Protein AF-A0A093XJG3-F1 (afdb_monomer)

pLDDT: mean 72.01, std 15.39, range [39.88, 95.19]

Mean predicted aligned error: 17.13 Å

Sequence (173 aa):
MAKIKKECDHLAHRSAQRLAMGGFGILVAWWASIYHFTFQTDYGWDTMEPITYLAGLSTIMIGYLYFLWHNREVSYRSALHATVSHQQNRLYTARGFDIGTWESLVEEANSLRKEVKKVAEEYDVEWNEMHDEASEVVHEALRKERKKKDKVKDEDEDEDDDDDSRGKGGKKD

Radius of gyration: 31.02 Å; Cα contacts (8 Å, |Δi|>4): 36; chains: 1; bounding box: 100×41×75 Å

Structure (mmCIF, N/CA/C/O backbone):
data_AF-A0A093XJG3-F1
#
_entry.id   AF-A0A093XJG3-F1
#
loop_
_atom_site.group_PDB
_atom_site.id
_atom_site.type_symbol
_atom_site.label_atom_id
_atom_site.label_alt_id
_atom_site.label_comp_id
_atom_site.label_asym_id
_atom_site.label_entity_id
_atom_site.label_seq_id
_atom_site.pdbx_PDB_ins_code
_atom_site.Cartn_x
_atom_site.Cartn_y
_atom_site.Cartn_z
_atom_site.occupancy
_atom_site.B_iso_or_equiv
_atom_site.auth_seq_id
_atom_site.auth_comp_id
_atom_site.auth_asym_id
_atom_site.auth_atom_id
_atom_site.pdbx_PDB_model_num
ATOM 1 N N . MET A 1 1 ? -22.067 -9.664 9.815 1.00 56.69 1 MET A N 1
ATOM 2 C CA . MET A 1 1 ? -21.181 -8.493 9.983 1.00 56.69 1 MET A CA 1
ATOM 3 C C . MET A 1 1 ? -19.701 -8.879 10.100 1.00 56.69 1 MET A C 1
ATOM 5 O O . MET A 1 1 ? -18.954 -8.567 9.184 1.00 56.69 1 MET A O 1
ATOM 9 N N . ALA A 1 2 ? -19.272 -9.674 11.093 1.00 66.38 2 ALA A N 1
ATOM 10 C CA . ALA A 1 2 ? -17.860 -10.090 11.240 1.00 66.38 2 ALA A CA 1
ATOM 11 C C . ALA A 1 2 ? -17.235 -10.801 10.011 1.00 66.38 2 ALA A C 1
ATOM 13 O O . ALA A 1 2 ? -16.069 -10.578 9.692 1.00 66.38 2 ALA A O 1
ATOM 14 N N . LYS A 1 3 ? -18.011 -11.617 9.274 1.00 68.56 3 LYS A N 1
ATOM 15 C CA . LYS A 1 3 ? -17.549 -12.265 8.028 1.00 68.56 3 LYS A CA 1
ATOM 16 C C . LYS A 1 3 ? -17.200 -11.254 6.922 1.00 68.56 3 LYS A C 1
ATOM 18 O O . LYS A 1 3 ? -16.186 -11.417 6.256 1.00 68.56 3 LYS A O 1
ATOM 23 N N . ILE A 1 4 ? -17.991 -10.187 6.787 1.00 66.88 4 ILE A N 1
ATOM 24 C CA . ILE A 1 4 ? -17.806 -9.141 5.766 1.00 66.88 4 ILE A CA 1
ATOM 25 C C . ILE A 1 4 ? -16.543 -8.327 6.065 1.00 66.88 4 ILE A C 1
ATOM 27 O O . ILE A 1 4 ? -15.746 -8.082 5.163 1.00 66.88 4 ILE A O 1
ATOM 31 N N . LYS A 1 5 ? -16.308 -7.992 7.341 1.00 66.69 5 LYS A N 1
ATOM 32 C CA . LYS A 1 5 ? -15.076 -7.330 7.793 1.00 66.69 5 LYS A CA 1
ATOM 33 C C . LYS A 1 5 ? -13.827 -8.152 7.452 1.00 66.69 5 LYS A C 1
ATOM 35 O O . LYS A 1 5 ? -12.898 -7.634 6.842 1.00 66.69 5 LYS A O 1
ATOM 40 N N . LYS A 1 6 ? -13.848 -9.457 7.751 1.00 73.12 6 LYS A N 1
ATOM 41 C CA . LYS A 1 6 ? -12.730 -10.371 7.461 1.00 73.12 6 LYS A CA 1
ATOM 42 C C . LYS A 1 6 ? -12.411 -10.463 5.964 1.00 73.12 6 LYS A C 1
ATOM 44 O O . LYS A 1 6 ? -11.244 -10.542 5.587 1.00 73.12 6 LYS A O 1
ATOM 49 N N . GLU A 1 7 ? -13.427 -10.439 5.106 1.00 72.75 7 GLU A N 1
ATOM 50 C CA . GLU A 1 7 ? -13.225 -10.413 3.655 1.00 72.75 7 GLU A CA 1
ATOM 51 C C . GLU A 1 7 ? -12.633 -9.091 3.158 1.00 72.75 7 GLU A C 1
ATOM 53 O O . GLU A 1 7 ? -11.743 -9.111 2.307 1.00 72.75 7 GLU A O 1
ATOM 58 N N . CYS A 1 8 ? -13.095 -7.953 3.681 1.00 65.12 8 CYS A N 1
ATOM 59 C CA . CYS A 1 8 ? -12.545 -6.643 3.332 1.00 65.12 8 CYS A CA 1
ATOM 60 C C . CYS A 1 8 ? -11.064 -6.534 3.726 1.00 65.12 8 CYS A C 1
ATOM 62 O O . CYS A 1 8 ? -10.245 -6.108 2.910 1.00 65.12 8 CYS A O 1
ATOM 64 N N . ASP A 1 9 ? -10.707 -6.997 4.926 1.00 66.12 9 ASP A N 1
ATOM 65 C CA . ASP A 1 9 ? -9.318 -7.011 5.398 1.00 66.12 9 ASP A CA 1
ATOM 66 C C . ASP A 1 9 ? -8.439 -7.934 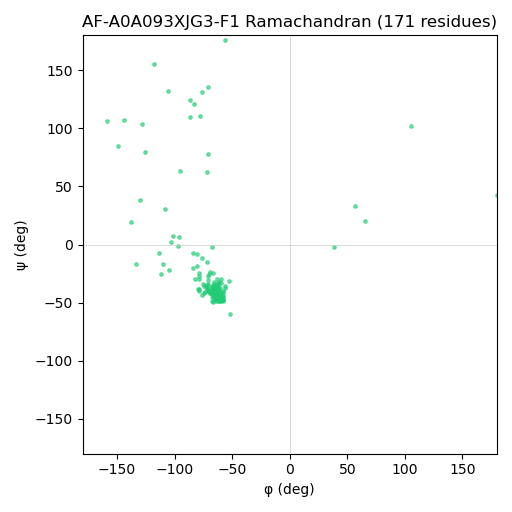4.538 1.00 66.12 9 ASP A C 1
ATOM 68 O O . ASP A 1 9 ? -7.321 -7.579 4.158 1.00 66.12 9 ASP A O 1
ATOM 72 N N . HIS A 1 10 ? -8.965 -9.092 4.125 1.00 72.62 10 HIS A N 1
ATOM 73 C CA . HIS A 1 10 ? -8.253 -9.991 3.217 1.00 72.62 10 HIS A CA 1
ATOM 74 C C . HIS A 1 10 ? -8.031 -9.371 1.824 1.00 72.62 10 HIS A C 1
ATOM 76 O O . HIS A 1 10 ? -6.958 -9.515 1.227 1.00 72.62 10 HIS A O 1
ATOM 82 N N . LEU A 1 11 ? -9.019 -8.638 1.305 1.00 68.06 11 LEU A N 1
ATOM 83 C CA . LEU 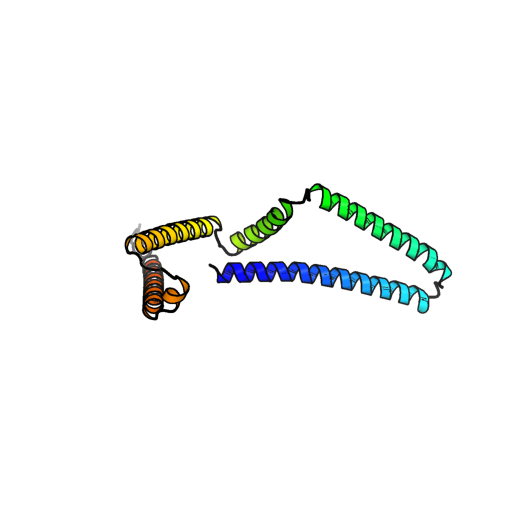A 1 11 ? -8.908 -7.930 0.028 1.00 68.06 11 LEU A CA 1
ATOM 84 C C . LEU A 1 11 ? -7.888 -6.785 0.078 1.00 68.06 11 LEU A C 1
ATOM 86 O O . LEU A 1 11 ? -7.162 -6.591 -0.903 1.00 68.06 11 LEU A O 1
ATOM 90 N N . ALA A 1 12 ? -7.785 -6.080 1.206 1.00 64.56 12 ALA A N 1
ATOM 91 C CA . ALA A 1 12 ? -6.793 -5.028 1.421 1.00 64.56 12 ALA A CA 1
ATOM 92 C C . ALA A 1 12 ? -5.356 -5.580 1.427 1.00 64.56 12 ALA A C 1
ATOM 94 O O . ALA A 1 12 ? -4.464 -5.013 0.800 1.00 64.56 12 ALA A O 1
ATOM 95 N N . HIS A 1 13 ? -5.118 -6.749 2.025 1.00 67.69 13 HIS A N 1
ATOM 96 C CA . HIS A 1 13 ? -3.798 -7.388 1.941 1.00 67.69 13 HIS A CA 1
ATOM 97 C C . HIS A 1 13 ? -3.440 -7.831 0.514 1.00 67.69 13 HIS A C 1
ATOM 99 O O . HIS A 1 13 ? -2.285 -7.733 0.089 1.00 67.69 13 HIS A O 1
ATOM 105 N N . ARG A 1 14 ? -4.434 -8.253 -0.275 1.00 71.50 14 ARG A N 1
ATOM 106 C CA . ARG A 1 14 ? -4.229 -8.681 -1.666 1.00 71.50 14 ARG A CA 1
ATOM 107 C C . ARG A 1 14 ? -3.863 -7.529 -2.611 1.00 71.50 14 ARG A C 1
ATOM 109 O O . ARG A 1 14 ? -3.296 -7.786 -3.677 1.00 71.50 14 ARG A O 1
ATOM 116 N N . SER A 1 15 ? -4.205 -6.280 -2.289 1.00 63.94 15 SER A N 1
ATOM 117 C CA . SER A 1 15 ? -3.781 -5.115 -3.082 1.00 63.94 15 SER A CA 1
ATOM 118 C C . SER A 1 15 ? -2.315 -4.769 -2.809 1.00 63.94 15 SER A C 1
ATOM 120 O O . SER A 1 15 ? -1.554 -4.604 -3.762 1.00 63.94 15 SER A O 1
ATOM 122 N N . ALA A 1 16 ? -1.890 -4.789 -1.542 1.00 72.81 16 ALA A N 1
ATOM 123 C CA . ALA A 1 16 ? -0.492 -4.602 -1.153 1.00 72.81 16 ALA A CA 1
ATOM 124 C C . ALA A 1 16 ? 0.425 -5.653 -1.803 1.00 72.81 16 ALA A C 1
ATOM 126 O O . ALA A 1 16 ? 1.464 -5.320 -2.373 1.00 72.81 16 ALA A O 1
ATOM 127 N N . GLN A 1 17 ? -0.004 -6.918 -1.813 1.00 76.31 17 GLN A N 1
ATOM 128 C CA . GLN A 1 17 ? 0.753 -8.000 -2.444 1.00 76.31 17 GLN A CA 1
ATOM 129 C C . GLN A 1 17 ? 0.844 -7.850 -3.973 1.00 76.31 17 GLN A C 1
ATOM 131 O O . GLN A 1 17 ? 1.887 -8.137 -4.560 1.00 76.31 17 GLN A O 1
ATOM 136 N N . ARG A 1 18 ? -0.212 -7.350 -4.632 1.00 78.38 18 ARG A N 1
ATOM 137 C CA . ARG A 1 18 ? -0.182 -7.041 -6.073 1.00 78.38 18 ARG A CA 1
ATOM 138 C C . ARG A 1 18 ? 0.755 -5.884 -6.402 1.00 78.38 18 ARG A C 1
ATOM 140 O O . ARG A 1 18 ? 1.438 -5.952 -7.419 1.00 78.38 18 ARG A O 1
ATOM 147 N N . LEU A 1 19 ? 0.819 -4.865 -5.548 1.00 79.19 19 LEU A N 1
ATOM 148 C CA . LEU A 1 19 ? 1.748 -3.748 -5.715 1.00 79.19 19 LEU A CA 1
ATOM 149 C C . LEU A 1 19 ? 3.206 -4.225 -5.611 1.00 79.19 19 LEU A C 1
ATOM 151 O O . LEU A 1 19 ? 4.020 -3.894 -6.469 1.00 79.19 19 LEU A O 1
ATOM 155 N N . ALA A 1 20 ? 3.508 -5.073 -4.621 1.00 80.00 20 ALA A N 1
ATOM 156 C CA . ALA A 1 20 ? 4.829 -5.682 -4.464 1.00 80.00 20 ALA A CA 1
ATOM 157 C C . ALA A 1 20 ? 5.214 -6.553 -5.674 1.00 80.00 20 ALA A C 1
ATOM 159 O O . ALA A 1 20 ? 6.325 -6.447 -6.192 1.00 80.00 20 ALA A O 1
ATOM 160 N N . MET A 1 21 ? 4.279 -7.367 -6.172 1.00 87.50 21 MET A N 1
ATOM 161 C CA . MET A 1 21 ? 4.496 -8.207 -7.354 1.00 87.50 21 MET A CA 1
ATOM 162 C C . MET A 1 21 ? 4.685 -7.377 -8.635 1.00 87.50 21 MET A C 1
ATOM 164 O O . MET A 1 21 ? 5.520 -7.719 -9.468 1.00 87.50 21 MET A O 1
ATOM 168 N N . GLY A 1 22 ? 3.962 -6.260 -8.775 1.00 90.69 22 GLY A N 1
ATOM 169 C CA . GLY A 1 22 ? 4.144 -5.308 -9.873 1.00 90.69 22 GLY A CA 1
ATOM 170 C C . GLY A 1 22 ? 5.512 -4.624 -9.839 1.00 90.69 22 GLY A C 1
ATOM 171 O O . GLY A 1 22 ? 6.192 -4.571 -10.862 1.00 90.69 22 GLY A O 1
ATOM 172 N N . GLY A 1 23 ? 5.957 -4.181 -8.658 1.00 88.81 23 GLY A N 1
ATOM 173 C CA . GLY A 1 23 ? 7.300 -3.623 -8.467 1.00 88.81 23 GLY A CA 1
ATOM 174 C C . GLY A 1 23 ? 8.402 -4.623 -8.824 1.00 88.81 23 GLY A C 1
ATOM 175 O O . GLY A 1 23 ? 9.331 -4.284 -9.554 1.00 88.81 23 GLY A O 1
ATOM 176 N N . PHE A 1 24 ? 8.259 -5.880 -8.396 1.00 89.19 24 PHE A N 1
ATOM 177 C CA . PHE A 1 24 ? 9.178 -6.954 -8.779 1.00 89.19 24 PHE A CA 1
ATOM 178 C C . PHE A 1 24 ? 9.193 -7.200 -10.297 1.00 89.19 24 PHE A C 1
ATOM 180 O O . PHE A 1 24 ? 10.264 -7.325 -10.885 1.00 89.19 24 PHE A O 1
ATOM 187 N N . GLY A 1 25 ? 8.029 -7.200 -10.955 1.00 95.19 25 GLY A N 1
ATOM 188 C CA . GLY A 1 25 ? 7.936 -7.347 -12.411 1.00 95.19 25 GLY A CA 1
ATOM 189 C C . GLY A 1 25 ? 8.668 -6.242 -13.179 1.00 95.19 25 GLY A C 1
ATOM 190 O O . GLY A 1 25 ? 9.384 -6.534 -14.135 1.00 95.19 25 GLY A O 1
ATOM 191 N N . ILE A 1 26 ? 8.555 -4.989 -12.727 1.00 91.94 26 ILE A N 1
ATOM 192 C CA . ILE A 1 26 ? 9.283 -3.853 -13.314 1.00 91.94 26 ILE A CA 1
ATOM 193 C C . ILE A 1 26 ? 10.797 -4.034 -13.151 1.00 91.94 26 ILE A C 1
ATOM 195 O O . ILE A 1 26 ? 11.536 -3.817 -14.107 1.00 91.94 26 ILE A O 1
ATOM 199 N N . LEU A 1 27 ? 11.264 -4.478 -11.979 1.00 89.50 27 LEU A N 1
ATOM 200 C CA . LEU A 1 27 ? 12.689 -4.737 -11.738 1.00 89.50 27 LEU A CA 1
ATOM 201 C C . LEU A 1 27 ? 13.238 -5.843 -12.648 1.00 89.50 27 LEU A C 1
ATOM 203 O O . LEU A 1 27 ? 14.323 -5.697 -13.209 1.00 89.50 27 LEU A O 1
ATOM 207 N N . VAL A 1 28 ? 12.482 -6.927 -12.834 1.00 94.75 28 VAL A N 1
ATOM 208 C CA . VAL A 1 28 ? 12.864 -8.020 -13.741 1.00 94.75 28 VAL A CA 1
ATOM 209 C C . VAL A 1 28 ? 12.879 -7.546 -15.196 1.00 94.75 28 VAL A C 1
ATOM 211 O O . VAL A 1 28 ? 13.826 -7.844 -15.920 1.00 94.75 28 VAL A O 1
ATOM 214 N N . ALA A 1 29 ? 11.877 -6.771 -15.624 1.00 94.31 29 ALA A N 1
ATOM 215 C CA . ALA A 1 29 ? 11.827 -6.207 -16.972 1.00 94.31 29 ALA A CA 1
ATOM 216 C C . ALA A 1 29 ? 12.986 -5.233 -17.233 1.00 94.31 29 ALA A C 1
ATOM 218 O O . ALA A 1 29 ? 13.594 -5.269 -18.303 1.00 94.31 29 ALA A O 1
ATOM 219 N N . TRP A 1 30 ? 13.334 -4.405 -16.246 1.00 90.62 30 TRP A N 1
ATOM 220 C CA . TRP A 1 30 ? 14.493 -3.517 -16.297 1.00 90.62 30 TRP A CA 1
ATOM 221 C C . TRP A 1 30 ? 15.797 -4.306 -16.456 1.00 90.62 30 TRP A C 1
ATOM 223 O O . TRP A 1 30 ? 16.587 -4.032 -17.359 1.00 90.62 30 TRP A O 1
ATOM 233 N N . TRP A 1 31 ? 15.991 -5.339 -15.633 1.00 89.88 31 TRP A N 1
ATOM 234 C CA . TRP A 1 31 ? 17.168 -6.203 -15.702 1.00 89.88 31 TRP A CA 1
ATOM 235 C C . TRP A 1 31 ? 17.281 -6.927 -17.051 1.00 89.88 31 TRP A C 1
ATOM 237 O O . TRP A 1 31 ? 18.342 -6.914 -17.674 1.00 89.88 31 TRP A O 1
ATOM 247 N N . ALA A 1 32 ? 16.175 -7.491 -17.547 1.00 91.94 32 ALA A N 1
ATOM 248 C CA . ALA A 1 32 ? 16.122 -8.144 -18.852 1.00 91.94 32 ALA A CA 1
ATOM 249 C C . ALA A 1 32 ? 16.392 -7.164 -20.005 1.00 91.94 32 ALA A C 1
ATOM 251 O O . ALA A 1 32 ? 17.058 -7.531 -20.969 1.00 91.94 32 ALA A O 1
ATOM 252 N N . SER A 1 33 ? 15.930 -5.914 -19.890 1.00 89.00 33 SER A N 1
ATOM 253 C CA . SER A 1 33 ? 16.205 -4.863 -20.876 1.00 89.00 33 SER A CA 1
ATOM 254 C C . SER A 1 33 ? 17.697 -4.538 -20.933 1.00 89.00 33 SER A C 1
ATOM 256 O O . SER A 1 33 ? 18.268 -4.517 -22.019 1.00 89.00 33 SER A O 1
ATOM 258 N N . ILE A 1 34 ? 18.356 -4.361 -19.778 1.00 86.94 34 ILE A N 1
ATOM 259 C CA . ILE A 1 34 ? 19.813 -4.146 -19.725 1.00 86.94 34 ILE A CA 1
ATOM 260 C C . ILE A 1 34 ? 20.548 -5.332 -20.345 1.00 86.94 34 ILE A C 1
ATOM 262 O O . ILE A 1 34 ? 21.429 -5.131 -21.178 1.00 86.94 34 ILE A O 1
ATOM 266 N N . TYR A 1 35 ? 20.177 -6.557 -19.970 1.00 87.56 35 TYR A N 1
ATOM 267 C CA . TYR A 1 35 ? 20.778 -7.767 -20.522 1.00 87.56 35 TYR A CA 1
ATOM 268 C C . TYR A 1 35 ? 20.626 -7.827 -22.050 1.00 87.56 35 TYR A C 1
ATOM 270 O O . TYR A 1 35 ? 21.608 -8.031 -22.760 1.00 87.56 35 TYR A O 1
ATOM 278 N N . HIS A 1 36 ? 19.421 -7.585 -22.568 1.00 88.12 36 HIS A N 1
ATOM 279 C CA . HIS A 1 36 ? 19.150 -7.633 -24.001 1.00 88.12 36 HIS A CA 1
ATOM 280 C C . HIS A 1 36 ? 19.922 -6.558 -24.776 1.00 88.12 36 HIS A C 1
ATOM 282 O O . HIS A 1 36 ? 20.565 -6.870 -25.776 1.00 88.12 36 HIS A O 1
ATOM 288 N N . PHE A 1 37 ? 19.925 -5.311 -24.299 1.00 85.62 37 PHE A N 1
ATOM 289 C CA . PHE A 1 37 ? 20.677 -4.240 -24.956 1.00 85.62 37 PHE A CA 1
ATOM 290 C C . PHE A 1 37 ? 22.190 -4.460 -24.895 1.00 85.62 37 PHE A C 1
ATOM 292 O O . PHE A 1 37 ? 22.863 -4.181 -25.876 1.00 85.62 37 PHE A O 1
ATOM 299 N N . THR A 1 38 ? 22.706 -5.015 -23.794 1.00 82.94 38 THR A N 1
ATOM 300 C CA . THR A 1 38 ? 24.149 -5.242 -23.612 1.00 82.94 38 THR A CA 1
ATOM 301 C C . THR A 1 38 ? 24.678 -6.412 -24.442 1.00 82.94 38 THR A C 1
ATOM 303 O O . THR A 1 38 ? 25.783 -6.337 -24.969 1.00 82.94 38 THR A O 1
ATOM 306 N N . PHE A 1 39 ? 23.935 -7.523 -24.510 1.00 79.62 39 PHE A N 1
ATOM 307 C CA . PHE A 1 39 ? 24.440 -8.773 -25.094 1.00 79.62 39 PHE A CA 1
ATOM 308 C C . PHE A 1 39 ? 23.880 -9.092 -26.479 1.00 79.62 39 PHE A C 1
ATOM 310 O O . PHE A 1 39 ? 24.489 -9.880 -27.199 1.00 79.62 39 PHE A O 1
ATOM 317 N N . GLN A 1 40 ? 22.721 -8.540 -26.846 1.00 77.75 40 GLN A N 1
ATOM 318 C CA . GLN A 1 40 ? 22.006 -8.934 -28.064 1.00 77.75 40 GLN A CA 1
ATOM 319 C C . GLN A 1 40 ? 21.928 -7.833 -29.123 1.00 77.75 40 GLN A C 1
ATOM 321 O O . GLN A 1 40 ? 21.496 -8.099 -30.241 1.00 77.75 40 GLN A O 1
ATOM 326 N N . THR A 1 41 ? 22.360 -6.616 -28.791 1.00 75.19 41 THR A N 1
ATOM 327 C CA . THR A 1 41 ? 22.442 -5.490 -29.726 1.00 75.19 41 THR A CA 1
ATOM 328 C C . THR A 1 41 ? 23.898 -5.046 -29.866 1.00 75.19 41 THR A C 1
ATOM 330 O O . THR A 1 41 ? 24.688 -5.226 -28.946 1.00 75.19 41 THR A O 1
ATOM 333 N N . ASP A 1 42 ? 24.254 -4.416 -30.986 1.00 74.94 42 ASP A N 1
ATOM 334 C CA . ASP A 1 42 ? 25.598 -3.859 -31.221 1.00 74.94 42 ASP A CA 1
ATOM 335 C C . ASP A 1 42 ? 25.941 -2.657 -30.310 1.00 74.94 42 ASP A C 1
ATOM 337 O O . ASP A 1 42 ? 27.051 -2.123 -30.359 1.00 74.94 42 ASP A O 1
ATOM 341 N N . TYR A 1 43 ? 25.002 -2.228 -29.455 1.00 70.25 43 TYR A N 1
ATOM 342 C CA . TYR A 1 43 ? 25.244 -1.310 -28.344 1.00 70.25 43 TYR A CA 1
ATOM 343 C C . TYR A 1 43 ? 26.050 -2.040 -27.267 1.00 70.25 43 TYR A C 1
ATOM 345 O O . TYR A 1 43 ? 25.518 -2.509 -26.266 1.00 70.25 43 TYR A O 1
ATOM 353 N N . GLY A 1 44 ? 27.352 -2.180 -27.496 1.00 75.12 44 GLY A N 1
ATOM 354 C CA . GLY A 1 44 ? 28.259 -2.766 -26.518 1.00 75.12 44 GLY A CA 1
ATOM 355 C C . GLY A 1 44 ? 28.220 -2.050 -25.159 1.00 75.12 44 GLY A C 1
ATOM 356 O O . GLY A 1 44 ? 27.585 -1.010 -24.967 1.00 75.12 44 GLY A O 1
ATOM 357 N N . TRP A 1 45 ? 28.969 -2.598 -24.203 1.00 81.88 45 TRP A N 1
ATOM 358 C CA . TRP A 1 45 ? 29.019 -2.114 -22.817 1.00 81.88 45 TRP A CA 1
ATOM 359 C C . TRP A 1 45 ? 29.323 -0.607 -22.673 1.00 81.88 45 TRP A C 1
ATOM 361 O O . TRP A 1 45 ? 28.779 0.042 -21.784 1.00 81.88 45 TRP A O 1
ATOM 371 N N . ASP A 1 46 ? 30.102 -0.037 -23.595 1.00 83.31 46 ASP A N 1
ATOM 372 C CA . ASP A 1 46 ? 30.498 1.382 -23.615 1.00 83.31 46 ASP A CA 1
ATOM 373 C C . ASP A 1 46 ? 29.302 2.352 -23.729 1.00 83.31 46 ASP A C 1
ATOM 375 O O . ASP A 1 46 ? 29.289 3.433 -23.147 1.00 83.31 46 ASP A O 1
ATOM 379 N N . THR A 1 47 ? 28.229 1.950 -24.421 1.00 83.00 47 THR A N 1
ATOM 380 C CA . THR A 1 47 ? 27.002 2.766 -24.507 1.00 83.00 47 THR A CA 1
ATOM 381 C C . THR A 1 47 ? 26.104 2.581 -23.279 1.00 83.00 47 THR A C 1
ATOM 383 O O . THR A 1 47 ? 25.399 3.505 -22.874 1.00 83.00 47 THR A O 1
ATOM 386 N N . MET A 1 48 ? 26.135 1.400 -22.656 1.00 85.31 48 MET A N 1
ATOM 387 C CA . MET A 1 48 ? 25.269 1.055 -21.522 1.00 85.31 48 MET A CA 1
ATOM 388 C C . MET A 1 48 ? 25.756 1.638 -20.192 1.00 85.31 48 MET A C 1
ATOM 390 O O . MET A 1 48 ? 24.938 1.923 -19.311 1.00 85.31 48 MET A O 1
ATOM 394 N N . GLU A 1 49 ? 27.060 1.866 -20.049 1.00 85.50 49 GLU A N 1
ATOM 395 C CA . GLU A 1 49 ? 27.665 2.459 -18.857 1.00 85.50 49 GLU A CA 1
ATOM 396 C C . GLU A 1 49 ? 26.989 3.789 -18.441 1.00 85.50 49 GLU A C 1
ATOM 398 O O . GLU A 1 49 ? 26.377 3.831 -17.369 1.00 85.50 49 GLU A O 1
ATOM 403 N N . PRO A 1 50 ? 26.955 4.855 -19.265 1.00 89.81 50 PRO A N 1
ATOM 404 C CA . PRO A 1 50 ? 26.312 6.114 -18.876 1.00 89.81 50 PRO A CA 1
ATOM 405 C C . PRO A 1 50 ? 24.790 5.993 -18.706 1.00 89.81 50 PRO A C 1
ATOM 407 O O . PRO A 1 50 ? 24.205 6.661 -17.849 1.00 89.81 50 PRO A O 1
ATOM 410 N N . ILE A 1 51 ? 24.133 5.130 -19.488 1.00 87.88 51 ILE A N 1
ATOM 411 C CA . ILE A 1 51 ? 22.676 4.943 -19.439 1.00 87.88 51 ILE A CA 1
ATOM 412 C C . ILE A 1 51 ? 22.257 4.355 -18.091 1.00 87.88 51 ILE A C 1
ATOM 414 O O . ILE A 1 51 ? 21.309 4.839 -17.469 1.00 87.88 51 ILE A O 1
ATOM 418 N N . THR A 1 52 ? 22.970 3.337 -17.610 1.00 88.81 52 THR A N 1
ATOM 419 C CA . THR A 1 52 ? 22.664 2.704 -16.322 1.00 88.81 52 THR A CA 1
ATOM 420 C C . THR A 1 52 ? 22.924 3.642 -15.143 1.00 88.81 52 THR A C 1
ATOM 422 O O . THR A 1 52 ? 22.118 3.661 -14.209 1.00 88.81 52 THR A O 1
ATOM 425 N N . TYR A 1 53 ? 23.955 4.495 -15.210 1.00 90.31 53 TYR A N 1
ATOM 426 C CA . TYR A 1 53 ? 24.179 5.546 -14.210 1.00 90.31 53 TYR A CA 1
ATOM 427 C C . TYR A 1 53 ? 23.035 6.562 -14.162 1.00 90.31 53 TYR A C 1
ATOM 429 O O . TYR A 1 53 ? 22.513 6.854 -13.082 1.00 90.31 53 TYR A O 1
ATOM 437 N N . LEU A 1 54 ? 22.608 7.079 -15.319 1.00 92.06 54 LEU A N 1
ATOM 438 C 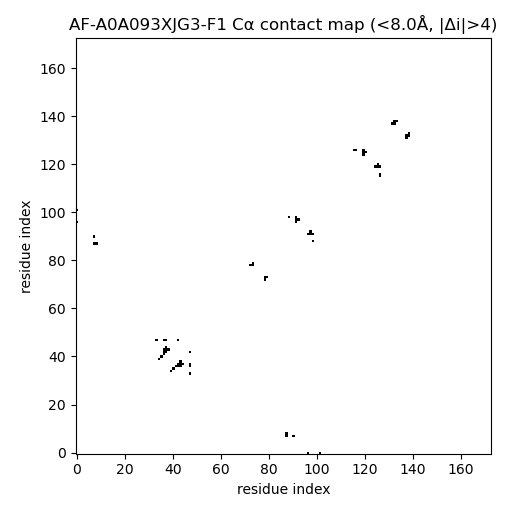CA . LEU A 1 54 ? 21.496 8.031 -15.398 1.00 92.06 54 LEU A CA 1
ATOM 439 C C . LEU A 1 54 ? 20.186 7.403 -14.923 1.00 92.06 54 LEU A C 1
ATOM 441 O O . LEU A 1 54 ? 19.439 8.027 -14.170 1.00 92.06 54 LEU A O 1
ATOM 445 N N . ALA A 1 55 ? 19.925 6.153 -15.301 1.00 90.50 55 ALA A N 1
ATOM 446 C CA . ALA A 1 55 ? 18.744 5.431 -14.858 1.00 90.50 55 ALA A CA 1
ATOM 447 C C . ALA A 1 55 ? 18.752 5.178 -13.341 1.00 90.50 55 ALA A C 1
ATOM 449 O O . ALA A 1 55 ? 17.736 5.400 -12.677 1.00 90.50 55 ALA A O 1
ATOM 450 N N . GLY A 1 56 ? 19.897 4.797 -12.767 1.00 91.31 56 GLY A N 1
ATOM 451 C CA . GLY A 1 56 ? 20.061 4.636 -11.321 1.00 91.31 56 GLY A CA 1
ATOM 452 C C . GLY A 1 56 ? 19.819 5.943 -10.562 1.00 91.31 56 GLY A C 1
ATOM 453 O O . GLY A 1 56 ? 19.006 5.978 -9.636 1.00 91.31 56 GLY A O 1
ATOM 454 N N . LEU A 1 57 ? 20.442 7.040 -11.006 1.00 93.62 57 LEU A N 1
ATOM 455 C CA . LEU A 1 57 ? 20.219 8.373 -10.435 1.00 93.62 57 LEU A CA 1
ATOM 456 C C . LEU A 1 57 ? 18.757 8.810 -10.566 1.00 93.62 57 LEU A C 1
ATOM 458 O O . LEU A 1 57 ? 18.176 9.288 -9.594 1.00 93.62 57 LEU A O 1
ATOM 462 N N . SER A 1 58 ? 18.133 8.586 -11.724 1.00 92.31 58 SER A N 1
ATOM 463 C CA . SER A 1 58 ? 16.719 8.907 -11.936 1.00 92.31 58 SER A CA 1
ATOM 464 C C . SER A 1 58 ? 15.803 8.106 -11.008 1.00 92.31 58 SER A C 1
ATOM 466 O O . SER A 1 58 ? 14.860 8.666 -10.458 1.00 92.31 58 SER A O 1
ATOM 468 N N . THR A 1 59 ? 16.120 6.835 -10.741 1.00 90.12 59 THR A N 1
ATOM 469 C CA . THR A 1 59 ? 15.357 5.988 -9.813 1.00 90.12 59 THR A CA 1
ATOM 470 C C . THR A 1 59 ? 15.462 6.517 -8.385 1.00 90.12 59 THR A C 1
ATOM 472 O O . THR A 1 59 ? 14.455 6.584 -7.685 1.00 90.12 59 THR A O 1
ATOM 475 N N . ILE A 1 60 ? 16.650 6.963 -7.962 1.00 90.19 60 ILE A N 1
ATOM 476 C CA . ILE A 1 60 ? 16.847 7.602 -6.652 1.00 90.19 60 ILE A CA 1
ATOM 477 C C . ILE A 1 60 ? 16.090 8.934 -6.580 1.00 90.19 60 ILE A C 1
ATOM 479 O O . ILE A 1 60 ? 15.427 9.199 -5.580 1.00 90.19 60 ILE A O 1
ATOM 483 N N . MET A 1 61 ? 16.127 9.754 -7.634 1.00 90.94 61 MET A N 1
ATOM 484 C CA . MET A 1 61 ? 15.385 11.019 -7.698 1.00 90.94 61 MET A CA 1
ATOM 485 C C . MET A 1 61 ? 13.869 10.805 -7.653 1.00 90.94 61 MET A C 1
ATOM 487 O O . MET A 1 61 ? 13.182 11.495 -6.905 1.00 90.94 61 MET A O 1
ATOM 491 N N . ILE A 1 62 ? 13.344 9.836 -8.408 1.00 89.75 62 ILE A N 1
ATOM 492 C CA . ILE A 1 62 ? 11.926 9.455 -8.383 1.00 89.75 62 ILE A CA 1
ATOM 493 C C . ILE A 1 62 ? 11.565 8.887 -7.013 1.00 89.75 62 ILE A C 1
ATOM 495 O O . ILE A 1 62 ? 10.528 9.247 -6.472 1.00 89.75 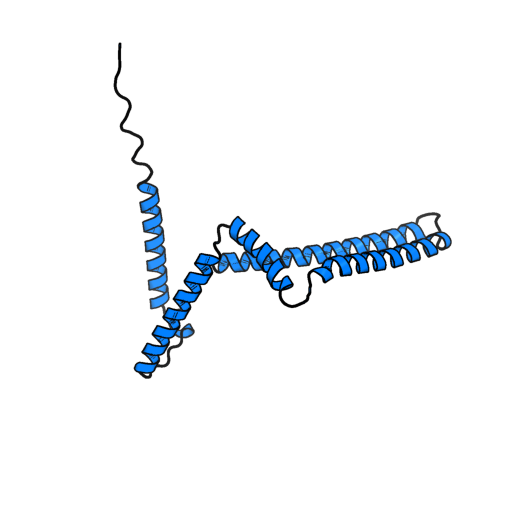62 ILE A O 1
ATOM 499 N N . GLY A 1 63 ? 12.422 8.056 -6.418 1.00 86.88 63 GLY A N 1
ATOM 500 C CA . GLY A 1 63 ? 12.245 7.536 -5.065 1.00 86.88 63 GLY A CA 1
ATOM 501 C C . GLY A 1 63 ? 12.219 8.645 -4.014 1.00 86.88 63 GLY A C 1
ATOM 502 O O . GLY A 1 63 ? 11.390 8.609 -3.112 1.00 86.88 63 GLY A O 1
ATOM 503 N N . TYR A 1 64 ? 13.059 9.670 -4.160 1.00 84.50 64 TYR A N 1
ATOM 504 C CA . TYR A 1 64 ? 13.075 10.846 -3.292 1.00 84.50 64 TYR A CA 1
ATOM 505 C C . TYR A 1 64 ? 11.852 11.744 -3.505 1.00 84.50 64 TYR A C 1
ATOM 507 O O . TYR A 1 64 ? 11.269 12.228 -2.539 1.00 84.50 64 TYR A O 1
ATOM 515 N N . LEU A 1 65 ? 11.415 11.933 -4.750 1.00 86.31 65 LEU A N 1
ATOM 516 C CA . LEU A 1 65 ? 10.190 12.667 -5.064 1.00 86.31 65 LEU A CA 1
ATOM 517 C C . LEU A 1 65 ? 8.957 11.929 -4.535 1.00 86.31 65 LEU A C 1
ATOM 519 O O . LEU A 1 65 ? 8.085 12.545 -3.930 1.00 86.31 65 LEU A O 1
ATOM 523 N N . TYR A 1 66 ? 8.914 10.608 -4.710 1.00 81.69 66 TYR A N 1
ATOM 524 C CA . TYR A 1 66 ? 7.905 9.729 -4.133 1.00 81.69 66 TYR A CA 1
ATOM 525 C C . TYR A 1 66 ? 7.934 9.807 -2.608 1.00 81.69 66 TYR A C 1
ATOM 527 O O . TYR A 1 66 ? 6.890 9.976 -1.989 1.00 81.69 66 TYR A O 1
ATOM 535 N N . PHE A 1 67 ? 9.121 9.766 -2.000 1.00 75.94 67 PHE A N 1
ATOM 536 C CA . PHE A 1 67 ? 9.299 9.963 -0.569 1.00 75.94 67 PHE A CA 1
ATOM 537 C C . PHE A 1 67 ? 8.782 11.329 -0.131 1.00 75.94 67 PHE A C 1
ATOM 539 O O . PHE A 1 67 ? 8.040 11.371 0.828 1.00 75.94 67 PHE A O 1
ATOM 546 N N . LEU A 1 68 ? 9.080 12.431 -0.819 1.00 76.69 68 LEU A N 1
ATOM 547 C CA . LEU A 1 68 ? 8.567 13.761 -0.466 1.00 76.69 68 LEU A CA 1
ATOM 548 C C . LEU A 1 68 ? 7.050 13.873 -0.628 1.00 76.69 68 LEU A C 1
ATOM 550 O O . LEU A 1 68 ? 6.379 14.465 0.217 1.00 76.69 68 LEU A O 1
ATOM 554 N N . TRP A 1 69 ? 6.510 13.309 -1.704 1.00 73.19 69 TRP A N 1
ATOM 555 C CA . TRP A 1 69 ? 5.076 13.302 -1.963 1.00 73.19 69 TRP A CA 1
ATOM 556 C C . TRP A 1 69 ? 4.331 12.466 -0.916 1.00 73.19 69 TRP A C 1
ATOM 558 O O . TRP A 1 69 ? 3.315 12.911 -0.391 1.00 73.19 69 TRP A O 1
ATOM 568 N N . HIS A 1 70 ? 4.883 11.311 -0.538 1.00 67.44 70 HIS A N 1
ATOM 569 C CA . HIS A 1 70 ? 4.305 10.414 0.458 1.00 67.44 70 HIS A CA 1
ATOM 570 C C . HIS A 1 70 ? 4.554 10.884 1.907 1.00 67.44 70 HIS A C 1
ATOM 572 O O . HIS A 1 70 ? 3.645 10.858 2.731 1.00 67.44 70 HIS A O 1
ATOM 578 N N . ASN A 1 71 ? 5.741 11.406 2.238 1.00 53.44 71 ASN A N 1
ATOM 579 C CA . ASN A 1 71 ? 6.081 11.887 3.588 1.00 53.44 71 ASN A CA 1
ATOM 580 C C . ASN A 1 71 ? 5.476 13.237 3.955 1.00 53.44 71 ASN A C 1
ATOM 582 O O . ASN A 1 71 ? 5.500 13.587 5.134 1.00 53.44 71 ASN A O 1
ATOM 586 N N . ARG A 1 72 ? 4.900 13.996 3.015 1.00 53.12 72 ARG A N 1
ATOM 587 C CA . ARG A 1 72 ? 4.174 15.217 3.393 1.00 53.12 72 ARG A CA 1
ATOM 588 C C . ARG A 1 72 ? 2.836 14.925 4.086 1.00 53.12 72 ARG A C 1
ATOM 590 O O . ARG A 1 72 ? 2.313 15.804 4.761 1.00 53.12 72 ARG A O 1
ATOM 597 N N . GLU A 1 73 ? 2.329 13.696 4.003 1.00 52.59 73 GLU A N 1
ATOM 598 C CA . GLU A 1 73 ? 1.120 13.257 4.721 1.00 52.59 73 GLU A CA 1
ATOM 599 C C . GLU A 1 73 ? 1.427 12.265 5.852 1.00 52.59 73 GLU A C 1
ATOM 601 O O . GLU A 1 73 ? 0.636 12.097 6.781 1.00 52.59 73 GLU A O 1
ATOM 606 N N . VAL A 1 74 ? 2.618 11.663 5.847 1.00 46.84 74 VAL A N 1
ATOM 607 C CA . VAL A 1 74 ? 3.072 10.741 6.891 1.00 46.84 74 VAL A CA 1
ATOM 608 C C . VAL A 1 74 ? 3.913 11.493 7.929 1.00 46.84 74 VAL A C 1
ATOM 610 O O . VAL A 1 74 ? 5.049 11.141 8.233 1.00 46.84 74 VAL A O 1
ATOM 613 N N . SER A 1 75 ? 3.277 12.446 8.620 1.00 47.00 75 SER A N 1
ATOM 614 C CA . SER A 1 75 ? 3.537 12.639 10.060 1.00 47.00 75 SER A CA 1
ATOM 615 C C . SER A 1 75 ? 2.913 11.458 10.837 1.00 47.00 75 SER A C 1
ATOM 617 O O . SER A 1 75 ? 1.915 11.540 11.548 1.00 47.00 75 SER A O 1
ATOM 619 N N . TYR A 1 76 ? 3.465 10.292 10.512 1.00 46.69 76 TYR A N 1
ATOM 620 C CA . TYR A 1 76 ? 3.776 9.058 11.226 1.00 46.69 76 TYR A CA 1
ATOM 621 C C . TYR A 1 76 ? 2.889 8.411 12.307 1.00 46.69 76 TYR A C 1
ATOM 623 O O . TYR A 1 76 ? 3.254 7.321 12.742 1.00 46.69 76 TYR A O 1
ATOM 631 N N . ARG A 1 77 ? 1.740 8.941 12.750 1.00 44.38 77 ARG A N 1
ATOM 632 C CA . ARG A 1 77 ? 0.864 8.166 13.675 1.00 44.38 77 ARG A CA 1
ATOM 633 C C . ARG A 1 77 ? -0.628 8.135 13.355 1.00 44.38 77 ARG A C 1
ATOM 635 O O . ARG A 1 77 ? -1.308 7.232 13.827 1.00 44.38 77 ARG A O 1
ATOM 642 N N . SER A 1 78 ? -1.130 9.026 12.507 1.00 47.16 78 SER A N 1
ATOM 643 C CA . SER A 1 78 ? -2.565 9.108 12.184 1.00 47.16 78 SER A CA 1
ATOM 644 C C . SER A 1 78 ? -2.912 8.698 10.746 1.00 47.16 78 SER A C 1
ATOM 646 O O . SER A 1 78 ? -4.014 8.217 10.500 1.00 47.16 78 SER A O 1
ATOM 648 N N . ALA A 1 79 ? -1.980 8.809 9.793 1.00 46.72 79 ALA A N 1
ATOM 649 C CA . ALA A 1 79 ? -2.272 8.628 8.366 1.00 46.72 79 ALA A CA 1
ATOM 650 C C . ALA A 1 79 ? -2.383 7.161 7.899 1.00 46.72 79 ALA A C 1
ATOM 652 O O . ALA A 1 79 ? -3.140 6.868 6.974 1.00 46.72 79 ALA A O 1
ATOM 653 N N . LEU A 1 80 ? -1.680 6.216 8.539 1.00 49.38 80 LEU A N 1
ATOM 654 C CA . LEU A 1 80 ? -1.819 4.791 8.196 1.00 49.38 80 LEU A CA 1
ATOM 655 C C . LEU A 1 80 ? -3.205 4.269 8.605 1.00 49.38 80 LEU A C 1
ATOM 657 O O . LEU A 1 80 ? -3.857 3.565 7.841 1.00 49.38 80 LEU A O 1
ATOM 661 N N . HIS A 1 81 ? -3.695 4.703 9.772 1.00 47.28 81 HIS A N 1
ATOM 662 C CA . HIS A 1 81 ? -5.082 4.479 10.169 1.00 47.28 81 HIS A CA 1
ATOM 663 C C . HIS A 1 81 ? -6.056 5.237 9.262 1.00 47.28 81 HIS A C 1
ATOM 665 O O . HIS A 1 81 ? -7.081 4.668 8.918 1.00 47.28 81 HIS A O 1
ATOM 671 N N . ALA A 1 82 ? -5.732 6.457 8.817 1.00 50.09 82 ALA A N 1
ATOM 672 C CA . ALA A 1 82 ? -6.610 7.251 7.955 1.00 50.09 82 ALA A CA 1
ATOM 673 C C . ALA A 1 82 ? -6.742 6.713 6.517 1.00 50.09 82 ALA A C 1
ATOM 675 O O . ALA A 1 82 ? -7.821 6.758 5.943 1.00 50.09 82 ALA A O 1
ATOM 676 N N . THR A 1 83 ? -5.682 6.184 5.904 1.00 48.50 83 THR A N 1
ATOM 677 C CA . THR A 1 83 ? -5.746 5.658 4.524 1.00 48.50 83 THR A CA 1
ATOM 678 C C . THR A 1 83 ? -6.365 4.266 4.472 1.00 48.50 83 THR A C 1
ATOM 680 O O . THR A 1 83 ? -7.184 3.989 3.591 1.00 48.50 83 THR A O 1
ATOM 683 N N . VAL A 1 84 ? -6.052 3.417 5.456 1.00 52.12 84 VAL A N 1
ATOM 684 C CA . VAL A 1 84 ? -6.723 2.125 5.631 1.00 52.12 84 VAL A CA 1
ATOM 685 C C . VAL A 1 84 ? -8.191 2.342 5.980 1.00 52.12 84 VAL A C 1
ATOM 687 O O . VAL A 1 84 ? -9.034 1.714 5.347 1.00 52.12 84 VAL A O 1
ATOM 690 N N . SER A 1 85 ? -8.521 3.280 6.877 1.00 56.12 85 SER A N 1
ATOM 691 C CA . SER A 1 85 ? -9.916 3.588 7.198 1.00 56.12 85 SER A CA 1
ATOM 692 C C . SER A 1 85 ? -10.655 4.181 6.007 1.00 56.12 85 SER A C 1
ATOM 694 O O . SER A 1 85 ? -11.800 3.822 5.802 1.00 56.12 85 SER A O 1
ATOM 696 N N . HIS A 1 86 ? -10.033 5.004 5.159 1.00 54.91 86 HIS A N 1
ATOM 697 C CA . HIS A 1 86 ? -10.726 5.584 4.006 1.00 54.91 86 HIS A CA 1
ATOM 698 C C . HIS A 1 86 ? -10.994 4.555 2.897 1.00 54.91 86 HIS A C 1
ATOM 700 O O . HIS A 1 86 ? -12.050 4.598 2.262 1.00 54.91 86 HIS A O 1
ATOM 706 N N . GLN A 1 87 ? -10.076 3.607 2.661 1.00 61.47 87 GLN A N 1
ATOM 707 C CA . GLN A 1 87 ? -10.313 2.488 1.739 1.00 61.47 87 GLN A CA 1
ATOM 708 C C . GLN A 1 87 ? -11.280 1.455 2.321 1.00 61.47 87 GLN A C 1
ATOM 710 O O . GLN A 1 87 ? -12.151 0.984 1.592 1.00 61.47 87 GLN A O 1
ATOM 715 N N . GLN A 1 88 ? -11.163 1.138 3.614 1.00 60.31 88 GLN A N 1
ATOM 716 C CA . GLN A 1 88 ? -12.105 0.275 4.323 1.00 60.31 88 GLN A CA 1
ATOM 717 C C . GLN A 1 88 ? -13.497 0.896 4.336 1.00 60.31 88 GLN A C 1
ATOM 719 O O . GLN A 1 88 ? -14.433 0.213 3.956 1.00 60.31 88 GLN A O 1
ATOM 724 N N . ASN A 1 89 ? -13.635 2.184 4.655 1.00 62.62 89 ASN A N 1
ATOM 725 C CA . ASN A 1 89 ? -14.909 2.898 4.659 1.00 62.62 89 ASN A CA 1
ATOM 726 C C . ASN A 1 89 ? -15.516 2.920 3.255 1.00 62.62 89 ASN A C 1
ATOM 728 O O . ASN A 1 89 ? -16.677 2.582 3.091 1.00 62.62 89 ASN A O 1
ATOM 732 N N . ARG A 1 90 ? -14.710 3.150 2.209 1.00 64.12 90 ARG A N 1
ATOM 733 C CA . ARG A 1 90 ? -15.184 3.046 0.819 1.00 64.12 90 ARG A CA 1
ATOM 734 C C . ARG A 1 90 ? -15.631 1.624 0.447 1.00 64.12 90 ARG A C 1
ATOM 736 O O . ARG A 1 90 ? -16.588 1.476 -0.306 1.00 64.12 90 ARG A O 1
ATOM 743 N N . LEU A 1 91 ? -14.968 0.581 0.961 1.00 60.41 91 LEU A N 1
ATOM 744 C CA . LEU A 1 91 ? -15.393 -0.818 0.795 1.00 60.41 91 LEU A CA 1
ATOM 745 C C . LEU A 1 91 ? -16.642 -1.154 1.626 1.00 60.41 91 LEU A C 1
ATOM 747 O O . LEU A 1 91 ? -17.468 -1.944 1.174 1.00 60.41 91 LEU A O 1
ATOM 751 N N . TYR A 1 92 ? -16.777 -0.564 2.814 1.00 63.62 92 TYR A N 1
ATOM 752 C CA . TYR A 1 92 ? -17.921 -0.710 3.705 1.00 63.62 92 TYR A CA 1
ATOM 753 C C . TYR A 1 92 ? -19.158 -0.067 3.079 1.00 63.62 92 TYR A C 1
ATOM 755 O O . TYR A 1 92 ? -20.149 -0.765 2.888 1.00 63.62 92 TYR A O 1
ATOM 763 N N . THR A 1 93 ? -19.063 1.171 2.583 1.00 62.41 93 THR A N 1
ATOM 764 C CA . THR A 1 93 ? -20.143 1.826 1.829 1.00 62.41 93 THR A CA 1
ATOM 765 C C . THR A 1 93 ? -20.501 1.051 0.558 1.00 62.41 93 THR A C 1
ATOM 767 O O . THR A 1 93 ? -21.676 0.841 0.280 1.00 62.41 93 THR A O 1
ATOM 770 N N . ALA A 1 94 ? -19.508 0.551 -0.192 1.00 63.09 94 ALA A N 1
ATOM 771 C CA . ALA A 1 94 ? -19.752 -0.219 -1.418 1.00 63.09 94 ALA A CA 1
ATOM 772 C C . ALA A 1 94 ? -20.432 -1.580 -1.176 1.00 63.09 94 ALA A C 1
ATOM 774 O O . ALA A 1 94 ? -21.071 -2.112 -2.079 1.00 63.09 94 ALA A O 1
ATOM 775 N N . ARG A 1 95 ? -20.287 -2.155 0.024 1.00 62.66 95 ARG A N 1
ATOM 776 C CA . ARG A 1 95 ? -20.941 -3.408 0.436 1.00 62.66 95 ARG A CA 1
ATOM 777 C C . ARG A 1 95 ? -22.172 -3.181 1.324 1.00 62.66 95 ARG A C 1
ATOM 779 O O . ARG A 1 95 ? -22.693 -4.154 1.861 1.00 62.66 95 ARG A O 1
ATOM 786 N N . GLY A 1 96 ? -22.613 -1.932 1.505 1.00 64.94 96 GLY A N 1
ATOM 787 C CA . GLY A 1 96 ? -23.748 -1.583 2.369 1.00 64.94 96 GLY A CA 1
ATOM 788 C C . GLY A 1 96 ? -23.512 -1.866 3.858 1.00 64.94 96 GLY A C 1
ATOM 789 O O . GLY A 1 96 ? -24.462 -2.030 4.615 1.00 64.94 96 GLY A O 1
ATOM 790 N N . PHE A 1 97 ? -22.252 -1.977 4.281 1.00 66.00 97 PHE A N 1
ATOM 791 C CA . PHE A 1 97 ? -21.885 -2.127 5.680 1.00 66.00 97 PHE A CA 1
ATOM 792 C C . PHE A 1 97 ? -21.760 -0.742 6.305 1.00 66.00 97 PHE A C 1
ATOM 794 O O . PHE A 1 97 ? -20.835 0.002 5.984 1.00 66.00 97 PHE A O 1
ATOM 801 N N . ASP A 1 98 ? -22.690 -0.389 7.182 1.00 73.31 98 ASP A N 1
ATOM 802 C CA . ASP A 1 98 ? -22.586 0.840 7.950 1.00 73.31 98 ASP A CA 1
ATOM 803 C C . ASP A 1 98 ? -21.686 0.619 9.177 1.00 73.31 98 ASP A C 1
ATOM 805 O O . ASP A 1 98 ? -21.914 -0.259 10.011 1.00 73.31 98 ASP A O 1
ATOM 809 N N . ILE A 1 99 ? -20.606 1.396 9.250 1.00 72.81 99 ILE A N 1
ATOM 810 C CA . ILE A 1 99 ? -19.633 1.318 10.341 1.00 72.81 99 ILE A CA 1
ATOM 811 C C . ILE A 1 99 ? -20.228 1.865 11.645 1.00 72.81 99 ILE A C 1
ATOM 813 O O . ILE A 1 99 ? -19.893 1.359 12.713 1.00 72.81 99 ILE A O 1
ATOM 817 N N . GLY A 1 100 ? -21.146 2.838 11.552 1.00 76.00 100 GLY A N 1
ATOM 818 C CA . GLY A 1 100 ? -21.767 3.480 12.709 1.00 76.00 100 GLY A CA 1
ATOM 819 C C . GLY A 1 100 ? -22.651 2.512 13.489 1.00 76.00 100 GLY A C 1
ATOM 820 O O . GLY A 1 100 ? -22.474 2.351 14.694 1.00 76.00 100 GLY A O 1
ATOM 821 N N . THR A 1 101 ? -23.535 1.789 12.797 1.00 76.56 101 THR A N 1
ATOM 822 C CA . THR A 1 101 ? -24.346 0.719 13.408 1.00 76.56 101 THR A CA 1
ATOM 823 C C . THR A 1 101 ? -23.505 -0.425 13.968 1.00 76.56 101 THR A C 1
ATOM 825 O O . THR A 1 101 ? -23.873 -1.027 14.973 1.00 76.56 101 THR A O 1
ATOM 828 N N . TRP A 1 102 ? -22.363 -0.751 13.360 1.00 77.06 102 TRP A N 1
ATOM 829 C CA . TRP A 1 102 ? -21.465 -1.754 13.933 1.00 77.06 102 TRP A CA 1
ATOM 830 C C . TRP A 1 102 ? -20.831 -1.279 15.243 1.00 77.06 102 TRP A C 1
ATOM 832 O O . TRP A 1 102 ? -20.776 -2.047 16.202 1.00 77.06 102 TRP A O 1
ATOM 842 N N . GLU A 1 103 ? -20.346 -0.039 15.290 1.00 79.62 103 GLU A N 1
ATOM 843 C CA . GLU A 1 103 ? -19.760 0.540 16.501 1.00 79.62 103 GLU A CA 1
ATOM 844 C C . GLU A 1 103 ? -20.792 0.649 17.627 1.00 79.62 103 GLU A C 1
ATOM 846 O O . GLU A 1 103 ? -20.492 0.220 18.742 1.00 79.62 103 GLU A O 1
ATOM 851 N N . SER A 1 104 ? -22.019 1.091 17.327 1.00 82.19 104 SER A N 1
ATOM 852 C CA . SER A 1 104 ? -23.097 1.158 18.321 1.00 82.19 104 SER A CA 1
ATOM 853 C C . SER A 1 104 ? -23.457 -0.226 18.867 1.00 82.19 104 SER A C 1
ATOM 855 O O . SER A 1 104 ? -23.513 -0.412 20.079 1.00 82.19 104 SER A O 1
ATOM 857 N N . LEU A 1 105 ? -23.600 -1.237 18.001 1.00 82.69 105 LEU A N 1
ATOM 858 C CA . LEU A 1 105 ? -23.883 -2.615 18.420 1.00 82.69 105 LEU A CA 1
ATOM 859 C C . LEU A 1 105 ? -22.753 -3.214 19.271 1.00 82.69 105 LEU A C 1
ATOM 861 O O . LEU A 1 105 ? -23.005 -4.011 20.174 1.00 82.69 105 LEU A O 1
ATOM 865 N N . VAL A 1 106 ? -21.495 -2.864 18.988 1.00 83.75 106 VAL A N 1
ATOM 866 C CA . VAL A 1 106 ? -20.347 -3.307 19.793 1.00 83.75 106 VAL A CA 1
ATOM 867 C C . VAL A 1 106 ? -20.326 -2.609 21.151 1.00 83.75 106 VAL A C 1
ATOM 869 O O . VAL A 1 106 ? -20.003 -3.248 22.155 1.00 83.75 106 VAL A O 1
ATOM 872 N N . GLU A 1 107 ? -20.657 -1.322 21.199 1.00 87.00 107 GLU A N 1
ATOM 873 C CA . GLU A 1 107 ? -20.751 -0.567 22.446 1.00 87.00 107 GLU A CA 1
ATOM 874 C C . GLU A 1 107 ? -21.874 -1.101 23.341 1.00 87.00 107 GLU A C 1
ATOM 876 O O . GLU A 1 107 ? -21.611 -1.409 24.505 1.00 87.00 107 GLU A O 1
ATOM 881 N N . GLU A 1 108 ? -23.064 -1.329 22.782 1.00 87.06 108 GLU A N 1
ATOM 882 C CA . GLU A 1 108 ? -24.201 -1.953 23.471 1.00 87.06 108 GLU A CA 1
ATOM 883 C C . GLU A 1 108 ? -23.867 -3.366 23.966 1.00 87.06 108 GLU A C 1
ATOM 885 O O . GLU A 1 108 ? -24.147 -3.727 25.109 1.00 87.06 108 GLU A O 1
ATOM 890 N N . ALA A 1 109 ? -23.200 -4.182 23.144 1.00 85.00 109 ALA A N 1
ATOM 891 C CA . ALA A 1 109 ? -22.762 -5.503 23.581 1.00 85.00 109 ALA A CA 1
ATOM 892 C C . ALA A 1 109 ? -21.767 -5.405 24.751 1.00 85.00 109 ALA A C 1
ATOM 894 O O . ALA A 1 109 ? -21.845 -6.175 25.706 1.00 85.00 109 ALA A O 1
ATOM 895 N N . ASN A 1 110 ? -20.833 -4.453 24.709 1.00 87.38 110 ASN A N 1
ATOM 896 C CA . ASN A 1 110 ? -19.857 -4.258 25.779 1.00 87.38 110 ASN A CA 1
ATOM 897 C C . ASN A 1 110 ? -20.475 -3.690 27.061 1.00 87.38 110 ASN A C 1
ATOM 899 O O . ASN A 1 110 ? -20.006 -4.042 28.147 1.00 87.38 110 ASN A O 1
ATOM 903 N N . SER A 1 111 ? -21.494 -2.831 26.974 1.00 89.56 111 SER A N 1
ATOM 904 C CA . SER A 1 111 ? -22.237 -2.388 28.157 1.00 89.56 111 SER A CA 1
ATOM 905 C C . SER A 1 111 ? -22.986 -3.559 28.785 1.00 89.56 111 SER A C 1
ATOM 907 O O . SER A 1 111 ? -22.848 -3.778 29.987 1.00 89.56 111 SER A O 1
ATOM 909 N N . LEU A 1 112 ? -23.647 -4.390 27.973 1.00 87.81 112 LEU A N 1
ATOM 910 C CA . LEU A 1 112 ? -24.354 -5.577 28.451 1.00 87.81 112 LEU A CA 1
ATOM 911 C C . LEU A 1 112 ? -23.402 -6.574 29.133 1.00 87.81 112 LEU A C 1
ATOM 913 O O . LEU A 1 112 ? -23.690 -7.058 30.223 1.00 87.81 112 LEU A O 1
ATOM 917 N N . ARG A 1 113 ? -22.212 -6.820 28.563 1.00 86.75 113 ARG A N 1
ATOM 918 C CA . ARG A 1 113 ? -21.173 -7.653 29.204 1.00 86.75 113 ARG A CA 1
ATOM 919 C C . ARG A 1 113 ? -20.746 -7.118 30.569 1.00 86.75 113 ARG A C 1
ATOM 921 O O . ARG A 1 113 ? -20.504 -7.897 31.487 1.00 86.75 113 ARG A O 1
ATOM 928 N N . LYS A 1 114 ? -20.620 -5.794 30.714 1.00 87.75 114 LYS A N 1
ATOM 929 C CA . LYS A 1 114 ? -20.271 -5.169 32.001 1.00 87.75 114 LYS A CA 1
ATOM 930 C C . LYS A 1 114 ? -21.385 -5.346 33.023 1.00 87.75 114 LYS A C 1
ATOM 932 O O . LYS A 1 114 ? -21.084 -5.607 34.183 1.00 87.75 114 LYS A O 1
ATOM 937 N N . GLU A 1 115 ? -22.639 -5.222 32.604 1.00 88.75 115 GLU A N 1
ATOM 938 C CA . GLU A 1 115 ? -23.796 -5.459 33.470 1.00 88.75 115 GLU A CA 1
ATOM 939 C C . GLU A 1 115 ? -23.863 -6.916 33.920 1.00 88.75 115 GLU A C 1
ATOM 941 O O . GLU A 1 115 ? -23.931 -7.170 35.119 1.00 88.75 115 GLU A O 1
ATOM 946 N N . VAL A 1 116 ? -23.738 -7.870 32.993 1.00 86.38 116 VAL A N 1
ATOM 947 C CA . VAL A 1 116 ? -23.707 -9.307 33.309 1.00 86.38 116 VAL A CA 1
ATOM 948 C C . VAL A 1 116 ? -22.567 -9.626 34.271 1.00 86.38 116 VAL A C 1
ATOM 950 O O . VAL A 1 116 ? -22.782 -10.306 35.270 1.00 86.38 116 VAL A O 1
ATOM 953 N N . LYS A 1 117 ? -21.370 -9.080 34.031 1.00 86.94 117 LYS A N 1
ATOM 954 C CA . LYS A 1 117 ? -20.225 -9.271 34.926 1.00 86.94 117 LYS A CA 1
ATOM 955 C C . LYS A 1 117 ? -20.461 -8.673 36.315 1.00 86.94 117 LYS A C 1
ATOM 957 O O . LYS A 1 117 ? -20.095 -9.296 37.304 1.00 86.94 117 LYS A O 1
ATOM 962 N N . LYS A 1 118 ? -21.081 -7.493 36.393 1.00 89.50 118 LYS A N 1
ATOM 963 C CA . LYS A 1 118 ? -21.425 -6.842 37.663 1.00 89.50 118 LYS A CA 1
ATOM 964 C C . LYS A 1 118 ? -22.447 -7.660 38.454 1.00 89.50 118 LYS A C 1
ATOM 966 O O . LYS A 1 118 ? -22.298 -7.803 39.660 1.00 89.50 118 LYS A O 1
ATOM 971 N N . VAL A 1 119 ? -23.458 -8.207 37.778 1.00 89.19 119 VAL A N 1
ATOM 972 C CA . VAL A 1 119 ? -24.427 -9.117 38.401 1.00 89.19 119 VAL A CA 1
ATOM 973 C C . VAL A 1 119 ? -23.720 -10.388 38.865 1.00 89.19 119 VAL A C 1
ATOM 975 O O . VAL A 1 119 ? -23.902 -10.794 39.999 1.00 89.19 119 VAL A O 1
ATOM 978 N N . ALA A 1 120 ? -22.862 -10.993 38.046 1.00 87.38 120 ALA A N 1
ATOM 979 C CA . ALA A 1 120 ? -22.120 -12.187 38.446 1.00 87.38 120 ALA A CA 1
ATOM 980 C C . ALA A 1 120 ? -21.264 -11.952 39.708 1.00 87.38 120 ALA A C 1
ATOM 982 O O . ALA A 1 120 ? -21.280 -12.779 40.615 1.00 87.38 120 ALA A O 1
ATOM 983 N N . GLU A 1 121 ? -20.606 -10.792 39.806 1.00 88.19 121 GLU A N 1
ATOM 984 C CA . GLU A 1 121 ? -19.831 -10.378 40.984 1.00 88.19 121 GLU A CA 1
ATOM 985 C C . GLU A 1 121 ? -20.708 -10.181 42.233 1.00 88.19 121 GLU A C 1
ATOM 987 O O . GLU A 1 121 ? -20.320 -10.591 43.322 1.00 88.19 121 GLU A O 1
ATOM 992 N N . GLU A 1 122 ? -21.914 -9.622 42.092 1.00 90.06 122 GLU A N 1
ATOM 993 C CA . GLU A 1 122 ? -22.866 -9.464 43.205 1.00 90.06 122 GLU A CA 1
ATOM 994 C C . GLU A 1 122 ? -23.319 -10.810 43.796 1.00 90.06 122 GLU A C 1
ATOM 996 O O . GLU A 1 122 ? -23.599 -10.904 44.991 1.00 90.06 122 GLU A O 1
ATOM 1001 N N . TYR A 1 123 ? -23.348 -11.861 42.974 1.00 88.50 123 TYR A N 1
ATOM 1002 C CA . TYR A 1 123 ? -23.680 -13.225 43.391 1.00 88.50 123 TYR A CA 1
ATOM 1003 C C . TYR A 1 123 ? -22.441 -14.093 43.682 1.00 88.50 123 TYR A C 1
ATOM 1005 O O . TYR A 1 123 ? -22.598 -15.286 43.937 1.00 88.50 123 TYR A O 1
ATOM 1013 N N . ASP A 1 124 ? -21.234 -13.513 43.666 1.00 84.62 124 ASP A N 1
ATOM 1014 C CA . ASP A 1 124 ? -19.947 -14.195 43.890 1.00 84.62 124 ASP A CA 1
ATOM 1015 C C . ASP A 1 124 ? -19.706 -15.380 42.920 1.00 84.62 124 ASP A C 1
ATOM 1017 O O . ASP A 1 124 ? -19.100 -16.398 43.261 1.00 84.62 124 ASP A O 1
ATOM 1021 N N . VAL A 1 125 ? -20.216 -15.260 41.685 1.00 87.38 125 VAL A N 1
ATOM 1022 C CA . VAL A 1 125 ? -20.075 -16.249 40.605 1.00 87.38 125 VAL A CA 1
ATOM 1023 C C . VAL A 1 125 ? -19.079 -15.745 39.559 1.00 87.38 125 VAL A C 1
ATOM 1025 O O . VAL A 1 125 ? -19.174 -14.621 39.068 1.00 87.38 125 VAL A O 1
ATOM 1028 N N . GLU A 1 126 ? -18.135 -16.596 39.151 1.00 78.31 126 GLU A N 1
ATOM 1029 C CA . GLU A 1 126 ? -17.204 -16.279 38.065 1.00 78.31 126 GLU A CA 1
ATOM 1030 C C . GLU A 1 126 ? -17.888 -16.448 36.697 1.00 78.31 126 GLU A C 1
ATOM 1032 O O . GLU A 1 126 ? -18.192 -17.561 36.267 1.00 78.31 126 GLU A O 1
ATOM 1037 N N . TRP A 1 127 ? -18.134 -15.338 35.995 1.00 79.81 127 TRP A N 1
ATOM 1038 C CA . TRP A 1 127 ? -18.698 -15.361 34.642 1.00 79.81 127 TRP A CA 1
ATOM 1039 C C . TRP A 1 127 ? -17.606 -15.511 33.572 1.00 79.81 127 TRP A C 1
ATOM 1041 O O . TRP A 1 127 ? -16.685 -14.693 33.494 1.00 79.81 127 TRP A O 1
ATOM 1051 N N . ASN A 1 128 ? -17.735 -16.533 32.715 1.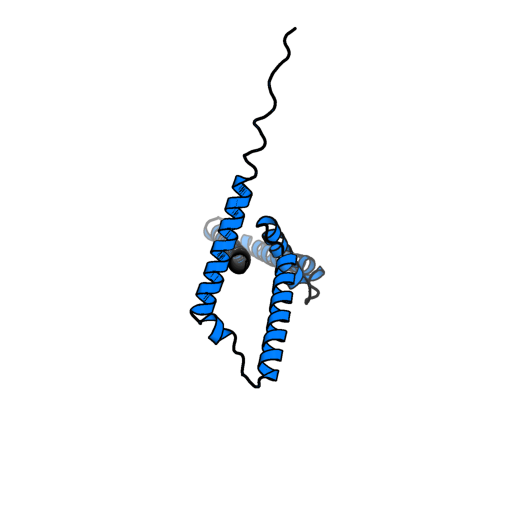00 77.56 128 ASN A N 1
ATOM 1052 C CA . ASN A 1 128 ? -16.814 -16.810 31.611 1.00 77.56 128 ASN A CA 1
ATOM 1053 C C . ASN A 1 128 ? -17.561 -16.984 30.278 1.00 77.56 128 ASN A C 1
ATOM 1055 O O . ASN A 1 128 ? -18.108 -18.044 29.976 1.00 77.56 128 ASN A O 1
ATOM 1059 N N . GLU A 1 129 ? -17.498 -15.946 29.446 1.00 70.81 129 GLU A N 1
ATOM 1060 C CA . GLU A 1 129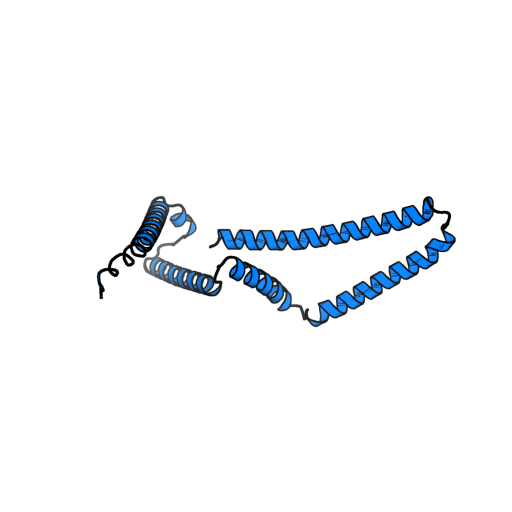 ? -18.189 -15.864 28.156 1.00 70.81 129 GLU A CA 1
ATOM 1061 C C . GLU A 1 129 ? -17.843 -17.021 27.197 1.00 70.81 129 GLU A C 1
ATOM 1063 O O . GLU A 1 129 ? -18.730 -17.550 26.533 1.00 70.81 129 GLU A O 1
ATOM 1068 N N . MET A 1 130 ? -16.588 -17.494 27.165 1.00 65.44 130 MET A N 1
ATOM 1069 C CA . MET A 1 130 ? -16.184 -18.576 26.248 1.00 65.44 130 MET A CA 1
ATOM 1070 C C . MET A 1 130 ? -16.775 -19.943 26.615 1.00 65.44 130 MET A C 1
ATOM 1072 O O . MET A 1 130 ? -16.901 -20.810 25.750 1.00 65.44 130 MET A O 1
ATOM 1076 N N . HIS A 1 131 ? -17.108 -20.159 27.889 1.00 67.06 131 HIS A N 1
ATOM 1077 C CA . HIS A 1 131 ? -17.733 -21.400 28.340 1.00 67.06 131 HIS A CA 1
ATOM 1078 C C . HIS A 1 131 ? -19.235 -21.409 28.013 1.00 67.06 131 HIS A C 1
ATOM 1080 O O . HIS A 1 131 ? -19.770 -22.426 27.572 1.00 67.06 131 HIS A O 1
ATOM 1086 N N . ASP A 1 132 ? -19.894 -20.257 28.148 1.00 66.56 132 ASP A N 1
ATOM 1087 C CA . ASP A 1 132 ? -21.323 -20.105 27.866 1.00 66.56 132 ASP A CA 1
ATOM 1088 C C . ASP A 1 132 ? -21.628 -20.066 26.361 1.00 66.56 132 ASP A C 1
ATOM 1090 O O . ASP A 1 132 ? -22.640 -20.624 25.932 1.00 66.56 132 ASP A O 1
ATOM 1094 N N . GLU A 1 133 ? -20.742 -19.496 25.533 1.00 61.28 133 GLU A N 1
ATOM 1095 C CA . GLU A 1 133 ? -20.865 -19.533 24.064 1.00 61.28 133 GLU A CA 1
ATOM 1096 C C . GLU A 1 133 ? -20.879 -20.964 23.504 1.00 61.28 133 GLU A C 1
ATOM 1098 O O . GLU A 1 133 ? -21.555 -21.227 22.509 1.00 61.28 133 GLU A O 1
ATOM 1103 N N . ALA A 1 134 ? -20.162 -21.893 24.145 1.00 58.97 134 ALA A N 1
ATOM 1104 C CA . ALA A 1 134 ? -20.118 -23.304 23.760 1.00 58.97 134 ALA A CA 1
ATOM 1105 C C . ALA A 1 134 ? -21.335 -24.108 24.254 1.00 58.97 134 ALA A C 1
ATOM 1107 O O . ALA A 1 134 ? -21.501 -25.271 23.876 1.00 58.97 134 ALA A O 1
ATOM 1108 N N . SER A 1 135 ? -22.185 -23.517 25.099 1.00 66.06 135 SER A N 1
ATOM 1109 C CA . SER A 1 135 ? -23.363 -24.197 25.626 1.00 66.06 135 SER A CA 1
ATOM 1110 C C . SER A 1 135 ? -24.428 -24.385 24.539 1.00 66.06 135 SER A C 1
ATOM 1112 O O . SER A 1 135 ? -24.758 -23.485 23.760 1.00 66.06 135 SER A O 1
ATOM 1114 N N . GLU A 1 136 ? -25.005 -25.586 24.489 1.00 64.62 136 GLU A N 1
ATOM 1115 C CA . GLU A 1 136 ? -26.014 -25.967 23.492 1.00 64.62 136 GLU A CA 1
ATOM 1116 C C . GLU A 1 136 ? -27.260 -25.061 23.557 1.00 64.62 136 GLU A C 1
ATOM 1118 O O . GLU A 1 136 ? -27.878 -24.750 22.538 1.00 64.62 136 GLU A O 1
ATOM 1123 N N . VAL A 1 137 ? -27.556 -24.541 24.752 1.00 71.38 137 VAL A N 1
ATOM 1124 C CA . VA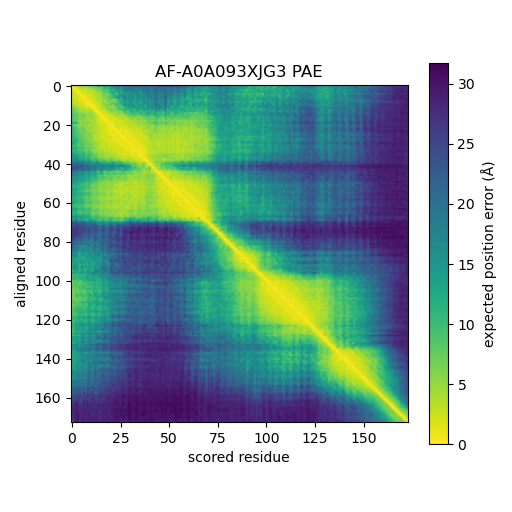L A 1 137 ? -28.669 -23.628 25.038 1.00 71.38 137 VAL A CA 1
ATOM 1125 C C . VAL A 1 137 ? -28.498 -22.285 24.321 1.00 71.38 137 VAL A C 1
ATOM 1127 O O . VAL A 1 137 ? -29.443 -21.790 23.702 1.00 71.38 137 VAL A O 1
ATOM 1130 N N . VAL A 1 138 ? -27.292 -21.707 24.346 1.00 67.50 138 VAL A N 1
ATOM 1131 C CA . VAL A 1 138 ? -26.996 -20.437 23.663 1.00 67.50 138 VAL A CA 1
ATOM 1132 C C . VAL A 1 138 ? -27.042 -20.627 22.148 1.00 67.50 138 VAL A C 1
ATOM 1134 O O . VAL A 1 138 ? -27.627 -19.809 21.432 1.00 67.50 138 VAL A O 1
ATOM 1137 N N . HIS A 1 139 ? -26.525 -21.747 21.642 1.00 69.75 139 HIS A N 1
ATOM 1138 C CA . HIS A 1 139 ? -26.637 -22.090 20.225 1.00 69.75 139 HIS A CA 1
ATOM 1139 C C . HIS A 1 139 ? -28.090 -22.252 19.763 1.00 69.75 139 HIS A C 1
ATOM 1141 O O . HIS A 1 139 ? -28.448 -21.770 18.681 1.00 69.75 139 HIS A O 1
ATOM 1147 N N . GLU A 1 140 ? -28.940 -22.897 20.562 1.00 74.25 140 GLU A N 1
ATOM 1148 C CA . GLU A 1 140 ? -30.354 -23.067 20.237 1.00 74.25 140 GLU A CA 1
ATOM 1149 C C . GLU A 1 140 ? -31.109 -21.729 20.270 1.00 74.25 140 GLU A C 1
ATOM 1151 O O . GLU A 1 140 ? -31.891 -21.443 19.355 1.00 74.25 140 GLU A O 1
ATOM 1156 N N . ALA A 1 141 ? -30.827 -20.876 21.259 1.00 76.56 141 ALA A N 1
ATOM 1157 C CA . ALA A 1 141 ? -31.397 -19.534 21.369 1.00 76.56 141 ALA A CA 1
ATOM 1158 C C . ALA A 1 141 ? -31.010 -18.648 20.172 1.00 76.56 141 ALA A C 1
ATOM 1160 O O . ALA A 1 141 ? -31.882 -18.082 19.511 1.00 76.56 141 ALA A O 1
ATOM 1161 N N . LEU A 1 142 ? -29.724 -18.614 19.804 1.00 73.38 142 LEU A N 1
ATOM 1162 C CA . LEU A 1 142 ? -29.231 -17.866 18.639 1.00 73.38 142 LEU A CA 1
ATOM 1163 C C . LEU A 1 142 ? -29.827 -18.377 17.319 1.00 73.38 142 LEU A C 1
ATOM 1165 O O . LEU A 1 142 ? -30.050 -17.604 16.384 1.00 73.38 142 LEU A O 1
ATOM 1169 N N . ARG A 1 143 ? -30.086 -19.685 17.216 1.00 74.12 143 ARG A N 1
ATOM 1170 C CA . ARG A 1 143 ? -30.703 -20.292 16.031 1.00 74.12 143 ARG A CA 1
ATOM 1171 C C . ARG A 1 143 ? -32.201 -19.985 15.945 1.00 74.12 143 ARG A C 1
ATOM 1173 O O . ARG A 1 143 ? -32.702 -19.793 14.837 1.00 74.12 143 ARG A O 1
ATOM 1180 N N . LYS A 1 144 ? -32.902 -19.914 17.081 1.00 78.62 144 LYS A N 1
ATOM 1181 C CA . LYS A 1 144 ? -34.305 -19.471 17.166 1.00 78.62 144 LYS A CA 1
ATOM 1182 C C . LYS A 1 144 ? -34.452 -17.992 16.799 1.00 78.62 144 LYS A C 1
ATOM 1184 O O . LYS A 1 144 ? -35.305 -17.676 15.977 1.00 78.62 144 LYS A O 1
ATOM 1189 N N . GLU A 1 145 ? -33.579 -17.128 17.312 1.00 74.56 145 GLU A N 1
ATOM 1190 C CA . GLU A 1 145 ? -33.518 -15.698 16.962 1.00 74.56 145 GLU A CA 1
ATOM 1191 C C . GLU A 1 145 ? -33.306 -15.479 15.456 1.00 74.56 145 GLU A C 1
ATOM 1193 O O . GLU A 1 145 ? -34.059 -14.740 14.825 1.00 74.56 145 GLU A O 1
ATOM 1198 N N . ARG A 1 146 ? -32.353 -16.195 14.837 1.00 75.88 146 ARG A N 1
ATOM 1199 C CA . ARG A 1 146 ? -32.144 -16.129 13.376 1.00 75.88 146 ARG A CA 1
ATOM 1200 C C . ARG A 1 146 ? -33.386 -16.534 12.588 1.00 75.88 146 ARG A C 1
ATOM 1202 O O . ARG A 1 146 ? -33.798 -15.795 11.708 1.00 75.88 146 ARG A O 1
ATOM 1209 N N . LYS A 1 147 ? -34.021 -17.657 12.946 1.00 73.81 147 LYS A N 1
ATOM 1210 C CA . LYS A 1 147 ? -35.256 -18.116 12.285 1.00 73.81 147 LYS A CA 1
ATOM 1211 C C . LYS A 1 147 ? -36.415 -17.135 12.444 1.00 73.81 147 LYS A C 1
ATOM 1213 O O . LYS A 1 147 ? -37.228 -17.015 11.537 1.00 73.81 147 LYS A O 1
ATOM 1218 N N . LYS A 1 148 ? -36.518 -16.475 13.600 1.00 73.62 148 LYS A N 1
ATOM 1219 C CA . LYS A 1 148 ? -37.543 -15.459 13.847 1.00 73.62 148 LYS A CA 1
ATOM 1220 C C . LYS A 1 148 ? -37.301 -14.228 12.976 1.00 73.62 148 LYS A C 1
ATOM 1222 O O . LYS A 1 148 ? -38.243 -13.720 12.389 1.00 73.62 148 LYS A O 1
ATOM 1227 N N . LYS A 1 149 ? -36.046 -13.793 12.855 1.00 67.31 149 LYS A N 1
ATOM 1228 C CA . LYS A 1 149 ? -35.666 -12.657 12.013 1.00 67.31 149 LYS A CA 1
ATOM 1229 C C . LYS A 1 149 ? -35.862 -12.932 10.519 1.00 67.31 149 LYS A C 1
ATOM 1231 O O . LYS A 1 149 ? -36.309 -12.039 9.815 1.00 67.31 149 LYS A O 1
ATOM 1236 N N . ASP A 1 150 ? -35.568 -14.150 10.068 1.00 68.12 150 ASP A N 1
ATOM 1237 C CA . ASP A 1 150 ? -35.822 -14.567 8.683 1.00 68.12 150 ASP A CA 1
ATOM 1238 C C . ASP A 1 150 ? -37.334 -14.597 8.391 1.00 68.12 150 ASP A C 1
ATOM 1240 O O . ASP A 1 150 ? -37.763 -14.044 7.391 1.00 68.12 150 ASP A O 1
ATOM 1244 N N . LYS A 1 151 ? -38.157 -15.118 9.317 1.00 68.25 151 LYS A N 1
ATOM 1245 C CA . LYS A 1 151 ? -39.626 -15.086 9.188 1.00 68.25 151 LYS A CA 1
ATOM 1246 C C . LYS A 1 151 ? -40.217 -13.680 9.102 1.00 68.25 151 LYS A C 1
ATOM 1248 O O . LYS A 1 151 ? -41.088 -13.460 8.281 1.00 68.25 151 LYS A O 1
ATOM 1253 N N . VAL A 1 152 ? -39.761 -12.755 9.950 1.00 64.00 152 VAL A N 1
ATOM 1254 C CA . VAL A 1 152 ? -40.236 -11.359 9.919 1.00 64.00 152 VAL A CA 1
ATOM 1255 C C . VAL A 1 152 ? -39.869 -10.700 8.591 1.00 64.00 152 VAL A C 1
ATOM 1257 O O . VAL A 1 152 ? -40.663 -9.966 8.032 1.00 64.00 152 VAL A O 1
ATOM 1260 N N . LYS A 1 153 ? -38.686 -11.017 8.051 1.00 60.06 153 LYS A N 1
ATOM 1261 C CA . LYS A 1 153 ? -38.248 -10.500 6.755 1.00 60.06 153 LYS A CA 1
ATOM 1262 C C . LYS A 1 153 ? -39.078 -11.048 5.582 1.00 60.06 153 LYS A C 1
ATOM 1264 O O . LYS A 1 153 ? -39.288 -10.312 4.630 1.00 60.06 153 LYS A O 1
ATOM 1269 N N . ASP A 1 154 ? -39.502 -12.310 5.646 1.00 60.97 154 ASP A N 1
ATOM 1270 C CA . ASP A 1 154 ? -40.380 -12.911 4.633 1.00 60.97 154 ASP A CA 1
ATOM 1271 C C . A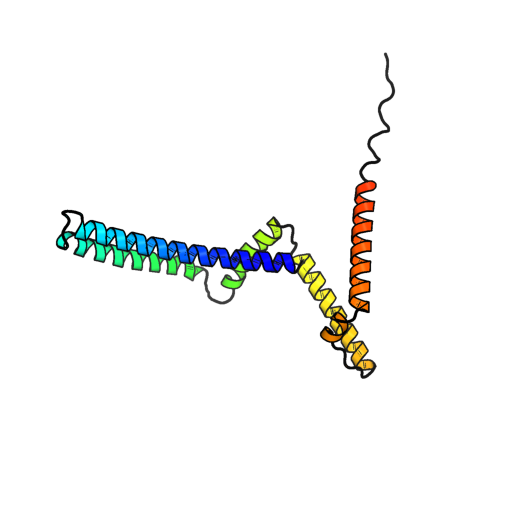SP A 1 154 ? -41.818 -12.352 4.743 1.00 60.97 154 ASP A C 1
ATOM 1273 O O . ASP A 1 154 ? -42.438 -12.071 3.727 1.00 60.97 154 ASP A O 1
ATOM 1277 N N . GLU A 1 155 ? -42.323 -12.117 5.962 1.00 58.06 155 GLU A N 1
ATOM 1278 C CA . GLU A 1 155 ? -43.646 -11.505 6.200 1.00 58.06 155 GLU A CA 1
ATOM 1279 C C . GLU A 1 155 ? -43.705 -10.028 5.745 1.00 58.06 155 GLU A C 1
ATOM 1281 O O . GLU A 1 155 ? -44.718 -9.613 5.189 1.00 58.06 155 GLU A O 1
ATOM 1286 N N . ASP A 1 156 ? -42.620 -9.258 5.906 1.00 54.34 156 ASP A N 1
ATOM 1287 C CA . ASP A 1 156 ? -42.517 -7.873 5.407 1.00 54.34 156 ASP A CA 1
ATOM 1288 C C . ASP A 1 156 ? -42.415 -7.800 3.861 1.00 54.34 156 ASP A C 1
ATOM 1290 O O . ASP A 1 156 ? -42.802 -6.794 3.273 1.00 54.34 156 ASP A O 1
ATOM 1294 N N . GLU A 1 157 ? -41.892 -8.836 3.185 1.00 51.66 157 GLU A N 1
ATOM 1295 C CA . GLU A 1 157 ? -41.830 -8.897 1.708 1.00 51.66 157 GLU A CA 1
ATOM 1296 C C . GLU A 1 157 ? -43.187 -9.290 1.080 1.00 51.66 157 GLU A C 1
ATOM 1298 O O . GLU A 1 157 ? -43.451 -8.906 -0.058 1.00 51.66 157 GLU A O 1
ATOM 1303 N N . ASP A 1 158 ? -44.064 -9.987 1.816 1.00 50.50 158 ASP A N 1
ATOM 1304 C CA . ASP A 1 158 ? -45.401 -10.402 1.353 1.00 50.50 158 ASP A CA 1
ATOM 1305 C C . ASP A 1 158 ? -46.486 -9.302 1.520 1.00 50.50 158 ASP A C 1
ATOM 1307 O O . ASP A 1 158 ? -47.515 -9.356 0.845 1.00 50.50 158 ASP A O 1
ATOM 1311 N N . GLU A 1 159 ? -46.288 -8.292 2.384 1.00 48.62 159 GLU A N 1
ATOM 1312 C CA . GLU A 1 159 ? -47.244 -7.174 2.572 1.00 48.62 159 GLU A CA 1
ATOM 1313 C C . GLU A 1 159 ? -47.133 -6.063 1.503 1.00 48.62 159 GLU A C 1
ATOM 1315 O O . GLU A 1 159 ? -48.090 -5.311 1.306 1.00 48.62 159 GLU A O 1
ATOM 1320 N N . ASP A 1 160 ? -46.018 -5.978 0.767 1.00 45.44 160 ASP A N 1
ATOM 1321 C CA . ASP A 1 160 ? -45.798 -4.951 -0.269 1.00 45.44 160 ASP A CA 1
ATOM 1322 C C . ASP A 1 160 ? -46.410 -5.309 -1.650 1.00 45.44 160 ASP A C 1
ATOM 1324 O O . ASP A 1 160 ? -46.454 -4.454 -2.538 1.00 45.44 160 ASP A O 1
ATOM 1328 N N . ASP A 1 161 ? -46.932 -6.531 -1.845 1.00 47.12 161 ASP A N 1
ATOM 1329 C CA . ASP A 1 161 ? -47.491 -7.000 -3.133 1.00 47.12 161 ASP A CA 1
ATOM 1330 C C . ASP A 1 161 ? -49.037 -6.883 -3.250 1.00 47.12 161 ASP A C 1
ATOM 1332 O O . ASP A 1 161 ? -49.601 -7.181 -4.308 1.00 47.12 161 ASP A O 1
ATOM 1336 N N . ASP A 1 162 ? -49.750 -6.405 -2.215 1.00 44.47 162 ASP A N 1
ATOM 1337 C CA . ASP A 1 162 ? -51.231 -6.417 -2.167 1.00 44.47 162 ASP A CA 1
ATOM 1338 C C . ASP A 1 162 ? -51.941 -5.059 -2.449 1.00 44.47 162 ASP A C 1
ATOM 1340 O O . ASP A 1 162 ? -53.176 -5.004 -2.459 1.00 44.47 162 ASP A O 1
ATOM 1344 N N . ASP A 1 163 ? -51.222 -3.963 -2.762 1.00 44.28 163 ASP A N 1
ATOM 1345 C CA . ASP A 1 163 ? -51.813 -2.616 -2.995 1.00 44.28 163 ASP A CA 1
ATOM 1346 C C . ASP A 1 163 ? -51.824 -2.119 -4.467 1.00 44.28 163 ASP A C 1
ATOM 1348 O O . ASP A 1 163 ? -51.779 -0.917 -4.719 1.00 44.28 163 ASP A O 1
ATOM 1352 N N . ASP A 1 164 ? -51.925 -3.001 -5.479 1.00 45.50 164 ASP A N 1
ATOM 1353 C CA . ASP A 1 164 ? -52.049 -2.565 -6.898 1.00 45.50 164 ASP A CA 1
ATOM 1354 C C . ASP A 1 164 ? -53.198 -3.219 -7.700 1.00 45.50 164 ASP A C 1
ATOM 1356 O O . ASP A 1 164 ? -53.075 -3.532 -8.886 1.00 45.50 164 ASP A O 1
ATOM 1360 N N . SER A 1 165 ? -54.371 -3.449 -7.085 1.00 43.47 165 SER A N 1
ATOM 1361 C CA . SER A 1 165 ? -55.513 -4.043 -7.823 1.00 43.47 165 SER A CA 1
ATOM 1362 C C . SER A 1 165 ? -56.917 -3.461 -7.579 1.00 43.47 165 SER A C 1
ATOM 1364 O O . SER A 1 165 ? -57.921 -4.048 -7.998 1.00 43.47 165 SER A O 1
ATOM 1366 N N . ARG A 1 166 ? -57.049 -2.238 -7.041 1.00 45.66 166 ARG A N 1
ATOM 1367 C CA . ARG A 1 166 ? -58.350 -1.527 -6.964 1.00 45.66 166 ARG A CA 1
ATOM 1368 C C . ARG A 1 166 ? -58.322 -0.134 -7.592 1.00 45.66 166 ARG A C 1
ATOM 1370 O O . ARG A 1 166 ? -58.313 0.874 -6.898 1.00 45.66 166 ARG A O 1
ATOM 1377 N N . GLY A 1 167 ? -58.423 -0.049 -8.923 1.00 44.62 167 GLY A N 1
ATOM 1378 C CA . GLY A 1 167 ? -58.550 1.276 -9.538 1.00 44.62 167 GLY A CA 1
ATOM 1379 C C . GLY A 1 167 ? -58.664 1.387 -11.053 1.00 44.62 167 GLY A C 1
ATOM 1380 O O . GLY A 1 167 ? -58.057 2.292 -11.615 1.00 44.62 167 GLY A O 1
ATOM 1381 N N . LYS A 1 168 ? -59.440 0.549 -11.757 1.00 45.12 168 LYS A N 1
ATOM 1382 C CA . LYS A 1 168 ? -59.818 0.886 -13.146 1.00 45.12 168 LYS A CA 1
ATOM 1383 C C . LYS A 1 168 ? -61.181 0.330 -13.553 1.00 45.12 168 LYS A C 1
ATOM 1385 O O . LYS A 1 168 ? -61.301 -0.714 -14.182 1.00 45.12 168 LYS A O 1
ATOM 1390 N N . GLY A 1 169 ? -62.223 1.084 -13.217 1.00 44.19 169 GLY A N 1
ATOM 1391 C CA . GLY A 1 169 ? -63.575 0.876 -13.720 1.00 44.19 169 GLY A CA 1
ATOM 1392 C C . GLY A 1 169 ? -64.288 2.207 -13.941 1.00 44.19 169 GLY A C 1
ATOM 1393 O O . GLY A 1 169 ? -64.713 2.838 -12.983 1.00 44.19 169 GLY A O 1
ATOM 1394 N N . GLY A 1 170 ? -64.455 2.590 -15.210 1.00 41.06 170 GLY A N 1
ATOM 1395 C CA . GLY A 1 170 ? -65.557 3.450 -15.650 1.00 41.06 170 GLY A CA 1
ATOM 1396 C C . GLY A 1 170 ? -65.234 4.910 -15.981 1.00 41.06 170 GLY A C 1
ATOM 1397 O O . GLY A 1 170 ? -65.241 5.770 -15.107 1.00 41.06 170 GLY A O 1
ATOM 1398 N N . LYS A 1 171 ? -65.144 5.210 -17.283 1.00 39.88 171 LYS A N 1
ATOM 1399 C CA . LYS A 1 171 ? -65.977 6.260 -17.895 1.00 39.88 171 LYS A CA 1
ATOM 1400 C C . LYS A 1 171 ? -66.069 6.062 -19.411 1.00 39.88 171 LYS A C 1
ATOM 1402 O O . LYS A 1 171 ? -65.099 6.264 -20.134 1.00 39.88 171 LYS A O 1
ATOM 1407 N N . LYS A 1 172 ? -67.245 5.600 -19.847 1.00 42.97 172 LYS A N 1
ATOM 1408 C CA . LYS A 1 172 ? -67.824 5.923 -21.153 1.00 42.97 172 LYS A CA 1
ATOM 1409 C C . LYS A 1 172 ? -68.369 7.347 -21.049 1.00 42.97 172 LYS A C 1
ATOM 1411 O O . LYS A 1 172 ? -69.002 7.648 -20.038 1.00 42.97 172 LYS A O 1
ATOM 1416 N N . ASP A 1 173 ? -68.035 8.186 -22.020 1.00 40.97 173 ASP A N 1
ATOM 1417 C CA . ASP A 1 173 ? -68.954 8.928 -22.902 1.00 40.97 173 ASP A CA 1
ATOM 1418 C C . ASP A 1 173 ? -68.146 9.919 -23.752 1.00 40.97 173 ASP A C 1
ATOM 1420 O O . ASP A 1 173 ? -67.284 10.629 -23.182 1.00 40.97 173 ASP A O 1
#

Solvent-accessible surface area (backbone atoms only — not comparable to full-atom values): 10089 Å² total; per-residue (Å²): 109,73,68,59,53,55,51,53,55,52,52,54,53,53,50,56,53,50,52,53,51,50,53,51,50,52,52,52,52,51,51,51,48,52,50,44,43,45,74,74,39,93,53,39,62,82,64,48,55,63,52,53,52,53,50,52,52,48,49,52,50,50,50,49,49,50,44,54,67,53,50,74,61,48,75,80,78,56,43,71,60,48,54,52,47,51,54,48,48,54,51,26,60,73,67,71,46,60,66,66,64,50,52,51,52,50,50,52,52,53,52,50,51,51,50,52,47,51,54,26,55,76,70,75,42,90,78,55,68,78,64,51,65,70,32,70,66,49,52,52,50,57,53,50,51,52,53,51,54,52,51,54,54,55,54,62,61,63,65,75,74,72,84,84,82,87,87,89,83,88,82,88,132

Foldseek 3Di:
DVVLLVVLVVVVVVVVVVVVVVVVVVV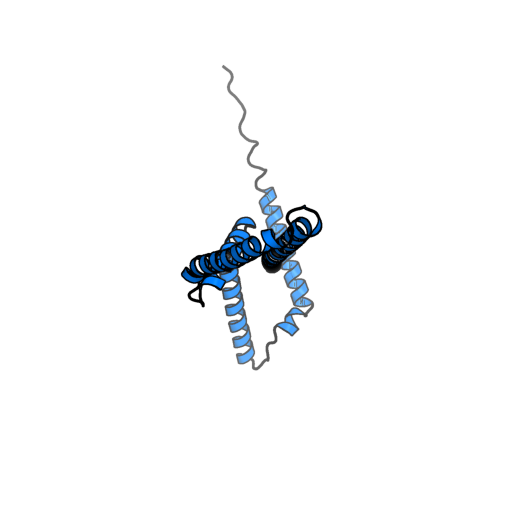VVVVVVLVCCDPVHPNHPVNSVVVVVVVVVVVVVVVVVVCVVVVVQPPPDVVVVVVSCVSSVVSCVVVVNDPVVVVVVVVVVVVVVVVVCVVCVVVVHDDDPVVVCPDPVVVVVVVVVVVVVVVVVVVVVVVVPPPDPPDDDDDDD

Secondary structure (DSSP, 8-state):
-HHHHHHHHHHHHHHHHHHHHHHHHHHHHHHHHHHHHHHHSS--HHHHHHHHHHHHHHHHHHHHHHHHHHHTT--TTSHHHHHHHHHHHHHHHHTT--HHHHHHHHHHHHHHHHHHHHHHHHTT----HHHHHTSHHHHHHHHHHHHHHHHHHHHHHHSTTSSSSS-------